Protein AF-A0A250V3R8-F1 (afdb_monomer_lite)

Sequence (65 aa):
MNCLHYAQVGDLELHYEAFTVNSAPTQQLIVYQAEPGSTSADALALLGSLSTGPVPGQGTTMGTD

Foldseek 3Di:
DDFDADVVQGTADWDWDWAQDPVDNPDIDIDTHGDPPDPNNVSVVVVVVVPPDDDPDPPPPPDDD

Secondary structure (DSSP, 8-state):
---EEETTTEEE--EEEEEEETTEEEEEEEEEEPPTTSHHHHHHHHHHHH-----TT--------

Organism: Streptomyces olivochromogenes (NCBI:txid1963)

InterPro domains:
  IPR041413 MmyB-like transcription regulator ligand binding [PF17765] (4-47)

Structure (mmCIF, N/CA/C/O backbone):
data_AF-A0A250V3R8-F1
#
_entry.id   AF-A0A250V3R8-F1
#
loop_
_atom_site.group_PDB
_atom_site.id
_atom_site.type_symbol
_atom_site.label_atom_id
_atom_site.label_alt_id
_atom_site.label_comp_id
_atom_site.label_asym_id
_atom_site.label_entity_id
_atom_site.label_seq_id
_atom_site.pdbx_PDB_ins_code
_atom_site.Cartn_x
_atom_site.Cartn_y
_atom_site.Cartn_z
_atom_site.occupancy
_atom_site.B_iso_or_equiv
_atom_site.auth_seq_id
_atom_site.auth_comp_id
_atom_site.auth_asym_id
_atom_site.auth_atom_id
_atom_site.pdbx_PDB_model_num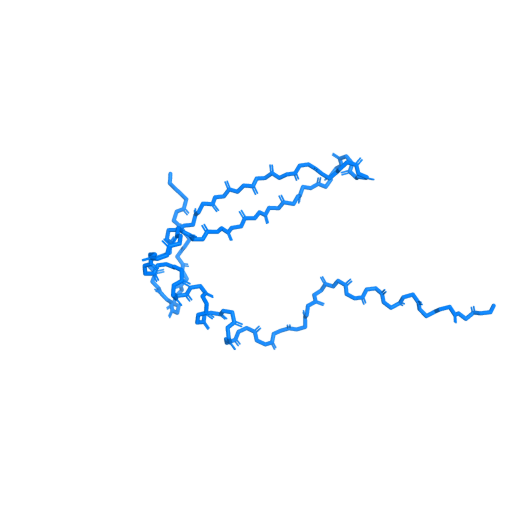
ATOM 1 N N . MET A 1 1 ? 13.413 2.079 9.724 1.00 48.50 1 MET A N 1
ATOM 2 C CA . MET A 1 1 ? 11.965 2.329 9.588 1.00 48.50 1 MET A CA 1
ATOM 3 C C . MET A 1 1 ? 11.754 3.392 8.525 1.00 48.50 1 MET A C 1
ATOM 5 O O . MET A 1 1 ? 12.398 4.429 8.612 1.00 48.50 1 MET A O 1
ATOM 9 N N . ASN A 1 2 ? 10.923 3.126 7.517 1.00 50.28 2 ASN A N 1
ATOM 10 C CA . ASN A 1 2 ? 10.630 4.058 6.427 1.00 50.28 2 ASN A CA 1
ATOM 11 C C . ASN A 1 2 ? 9.170 4.519 6.560 1.00 50.28 2 ASN A C 1
ATOM 13 O O . ASN A 1 2 ? 8.287 3.927 5.949 1.00 50.28 2 ASN A O 1
ATOM 17 N N . CYS A 1 3 ? 8.910 5.514 7.417 1.00 50.06 3 CYS A N 1
ATOM 18 C CA . CYS A 1 3 ? 7.563 6.062 7.599 1.00 50.06 3 CYS A CA 1
ATOM 19 C C . CYS A 1 3 ? 7.143 6.821 6.338 1.00 50.06 3 CYS A C 1
ATOM 21 O O . CYS A 1 3 ? 7.766 7.816 5.962 1.00 50.06 3 CYS A O 1
ATOM 23 N N . LEU A 1 4 ? 6.086 6.346 5.684 1.00 58.59 4 LEU A N 1
ATOM 24 C CA . LEU A 1 4 ? 5.454 7.029 4.562 1.00 58.59 4 LEU A CA 1
ATOM 25 C C . LEU A 1 4 ? 4.265 7.820 5.111 1.00 58.59 4 LEU A C 1
ATOM 27 O O . LEU A 1 4 ? 3.282 7.242 5.562 1.00 58.59 4 LEU A O 1
ATOM 31 N N . HIS A 1 5 ? 4.370 9.148 5.101 1.00 54.09 5 HIS A N 1
ATOM 32 C CA . HIS A 1 5 ? 3.330 10.028 5.628 1.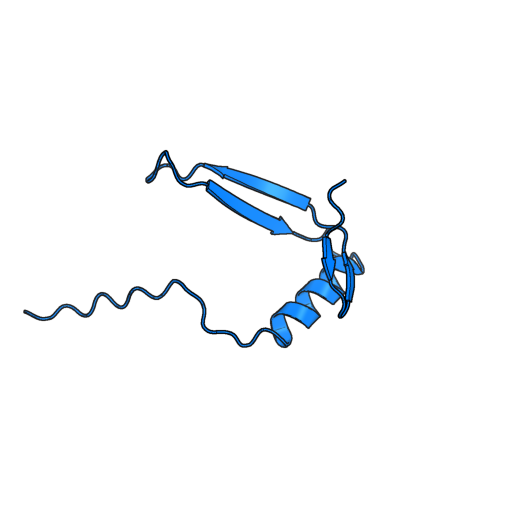00 54.09 5 HIS A CA 1
ATOM 33 C C . HIS A 1 5 ? 2.307 10.326 4.521 1.00 54.09 5 HIS A C 1
ATOM 35 O O . HIS A 1 5 ? 2.603 11.061 3.576 1.00 54.09 5 HIS A O 1
ATOM 41 N N . TYR A 1 6 ? 1.111 9.741 4.613 1.00 54.69 6 TYR A N 1
ATOM 42 C CA . TYR A 1 6 ? 0.008 10.010 3.686 1.00 54.69 6 TYR A CA 1
ATOM 43 C C . TYR A 1 6 ? -1.000 10.931 4.381 1.00 54.69 6 TYR A C 1
ATOM 45 O O . TYR A 1 6 ? -1.611 10.553 5.381 1.00 54.69 6 TYR A O 1
ATOM 53 N N . ALA A 1 7 ? -1.210 12.137 3.842 1.00 52.81 7 ALA A N 1
ATOM 54 C CA . ALA A 1 7 ? -2.035 13.178 4.470 1.00 52.81 7 ALA A CA 1
ATOM 55 C C . ALA A 1 7 ? -3.496 12.759 4.756 1.00 52.81 7 ALA A C 1
ATOM 57 O O . ALA A 1 7 ? -4.171 13.405 5.549 1.00 52.81 7 ALA A O 1
ATOM 58 N N . GLN A 1 8 ? -3.984 11.684 4.127 1.00 56.81 8 GLN A N 1
ATOM 59 C CA . GLN A 1 8 ? -5.337 11.154 4.329 1.00 56.81 8 GLN A CA 1
ATOM 60 C C . GLN A 1 8 ? -5.458 10.030 5.371 1.00 56.81 8 GLN A C 1
ATOM 62 O O . GLN A 1 8 ? -6.583 9.740 5.766 1.00 56.81 8 GLN A O 1
ATOM 67 N N . VAL A 1 9 ? -4.367 9.397 5.822 1.00 56.41 9 VAL A N 1
ATOM 68 C CA . VAL A 1 9 ? -4.444 8.233 6.739 1.00 56.41 9 VAL A CA 1
ATOM 69 C C . VAL A 1 9 ? -3.470 8.264 7.921 1.00 56.41 9 VAL A C 1
ATOM 71 O O . VAL A 1 9 ? -3.573 7.415 8.800 1.00 56.41 9 VAL A O 1
ATOM 74 N N . GLY A 1 10 ? -2.590 9.265 8.011 1.00 65.75 10 GLY A N 1
ATOM 75 C CA . GLY A 1 10 ? -1.638 9.386 9.120 1.00 65.75 10 GLY A CA 1
ATOM 76 C C . GLY A 1 10 ? -0.400 8.504 8.934 1.00 65.75 10 GLY A C 1
ATOM 77 O O . GLY A 1 10 ? 0.032 8.276 7.802 1.00 65.75 10 GLY A O 1
ATOM 78 N N . ASP A 1 11 ? 0.198 8.051 10.039 1.00 63.88 11 ASP A N 1
ATOM 79 C CA . ASP A 1 11 ? 1.373 7.175 10.013 1.00 63.88 11 ASP A CA 1
ATOM 80 C C . ASP A 1 11 ? 0.996 5.757 9.563 1.00 63.88 11 ASP A C 1
ATOM 82 O O . ASP A 1 11 ? 0.236 5.057 10.233 1.00 63.88 11 ASP A O 1
ATOM 86 N N . L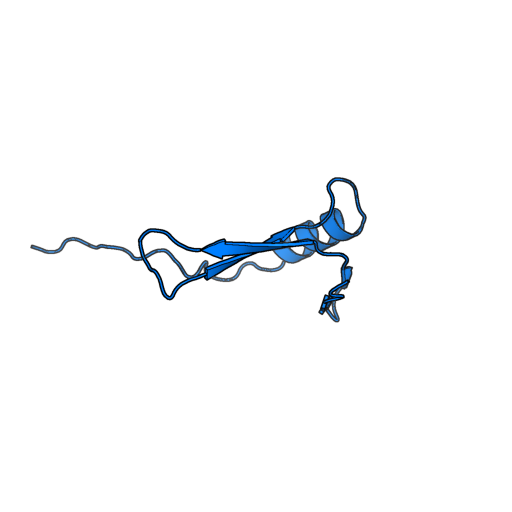EU A 1 12 ? 1.559 5.333 8.429 1.00 71.06 12 LEU A N 1
ATOM 87 C CA . LEU A 1 12 ? 1.543 3.945 7.978 1.00 71.06 12 LEU A CA 1
ATOM 88 C C . LEU A 1 12 ? 2.920 3.321 8.203 1.00 71.06 12 LEU A C 1
ATOM 90 O O . LEU A 1 12 ? 3.923 3.765 7.631 1.00 71.06 12 LEU A O 1
ATOM 94 N N . GLU A 1 13 ? 2.953 2.247 8.985 1.00 76.69 13 GLU A N 1
ATOM 95 C CA . GLU A 1 13 ? 4.110 1.362 9.053 1.00 76.69 13 GLU A CA 1
ATOM 96 C C . GLU A 1 13 ? 4.005 0.317 7.943 1.00 76.69 13 GLU A C 1
ATOM 98 O O . GLU A 1 13 ? 3.115 -0.535 7.935 1.00 76.69 13 GLU A O 1
ATOM 103 N N . LEU A 1 14 ? 4.917 0.414 6.974 1.00 80.12 14 LEU A N 1
ATOM 104 C CA . LEU A 1 14 ? 4.982 -0.482 5.828 1.00 80.12 14 LEU A CA 1
ATOM 105 C C . LEU A 1 14 ? 6.355 -1.135 5.754 1.00 80.12 14 LEU A C 1
ATOM 107 O O . LEU A 1 14 ? 7.397 -0.475 5.802 1.00 80.12 14 LEU A O 1
ATOM 111 N N . HIS A 1 15 ? 6.342 -2.448 5.603 1.00 80.94 15 HIS A N 1
ATOM 112 C CA . HIS A 1 15 ? 7.498 -3.243 5.254 1.00 80.94 15 HIS A CA 1
ATOM 113 C C . HIS A 1 15 ? 7.772 -3.074 3.764 1.00 80.94 15 HIS A C 1
ATOM 115 O O . HIS A 1 15 ? 6.868 -3.137 2.931 1.00 80.94 15 HIS A O 1
ATOM 121 N N . TYR A 1 16 ? 9.039 -2.835 3.457 1.00 83.19 16 TYR A N 1
ATOM 122 C CA . TYR A 1 16 ? 9.537 -2.633 2.108 1.00 83.19 16 TYR A CA 1
ATOM 123 C C . TYR A 1 16 ? 10.307 -3.870 1.677 1.00 83.19 16 TYR A C 1
ATOM 125 O O . TYR A 1 16 ? 11.249 -4.280 2.360 1.00 83.19 16 TYR A O 1
ATOM 133 N N . GLU A 1 17 ? 9.949 -4.416 0.524 1.00 84.75 17 GLU A N 1
ATOM 134 C CA . GLU A 1 17 ? 10.659 -5.537 -0.073 1.00 84.75 17 GLU A CA 1
ATOM 135 C C . GLU A 1 17 ? 10.960 -5.244 -1.543 1.00 84.75 17 GLU A C 1
ATOM 137 O O . GLU A 1 17 ? 10.090 -4.813 -2.299 1.00 84.75 17 GLU A O 1
ATOM 142 N N . ALA A 1 18 ? 12.220 -5.428 -1.938 1.00 84.00 18 ALA A N 1
ATOM 143 C CA . ALA A 1 18 ? 12.692 -5.163 -3.291 1.00 84.00 18 ALA A CA 1
ATOM 144 C C . ALA A 1 18 ? 13.111 -6.473 -3.954 1.00 84.00 18 ALA A C 1
ATOM 146 O O . ALA A 1 18 ? 14.057 -7.127 -3.515 1.00 84.00 18 ALA A O 1
ATOM 147 N N . PHE A 1 19 ? 12.439 -6.822 -5.043 1.00 83.69 19 PHE A N 1
ATOM 148 C CA . PHE A 1 19 ? 12.717 -8.015 -5.828 1.00 83.69 19 PHE A CA 1
ATOM 149 C C . PHE A 1 19 ? 13.321 -7.625 -7.171 1.00 83.69 19 PHE A C 1
ATOM 151 O O . PHE A 1 19 ? 12.825 -6.736 -7.863 1.00 83.69 19 PHE A O 1
ATOM 158 N N . THR A 1 20 ? 14.388 -8.303 -7.575 1.00 82.44 20 THR A N 1
ATOM 159 C CA . THR A 1 20 ? 14.927 -8.177 -8.929 1.00 82.44 20 THR A CA 1
ATOM 160 C C . THR A 1 20 ? 14.080 -8.994 -9.900 1.00 82.44 20 THR A C 1
ATOM 162 O O . THR A 1 20 ? 13.699 -10.132 -9.620 1.00 82.44 20 THR A O 1
ATOM 165 N N . VAL A 1 21 ? 13.763 -8.420 -11.061 1.00 81.50 21 VAL A N 1
ATOM 166 C CA . VAL A 1 21 ? 12.969 -9.118 -12.078 1.00 81.50 21 VAL A CA 1
ATOM 167 C C . VAL A 1 21 ? 13.909 -9.937 -12.961 1.00 81.50 21 VAL A C 1
ATOM 169 O O . VAL A 1 21 ? 14.703 -9.380 -13.713 1.00 81.50 21 VAL A O 1
ATOM 172 N N . ASN A 1 22 ? 13.811 -11.269 -12.907 1.00 78.12 22 ASN A N 1
ATOM 173 C CA . ASN A 1 22 ? 14.713 -12.160 -13.657 1.00 78.12 22 ASN A CA 1
ATOM 174 C C . ASN A 1 22 ? 14.712 -11.897 -15.175 1.00 78.12 22 ASN A C 1
ATOM 176 O O . ASN A 1 22 ? 15.746 -12.014 -15.824 1.00 78.12 22 ASN A O 1
ATOM 180 N N . SER A 1 23 ? 13.565 -11.517 -15.744 1.00 79.50 23 SER A N 1
ATOM 181 C CA . SER A 1 23 ? 13.429 -11.212 -17.176 1.00 79.50 23 SER A CA 1
ATOM 182 C C . SER A 1 23 ? 13.927 -9.815 -17.565 1.00 79.50 23 SER A C 1
ATOM 184 O O . SER A 1 23 ? 14.029 -9.526 -18.754 1.00 79.50 23 SER A O 1
ATOM 186 N N . ALA A 1 24 ? 14.226 -8.946 -16.593 1.00 76.25 24 ALA A N 1
ATOM 187 C CA . ALA A 1 24 ? 14.611 -7.560 -16.826 1.00 76.25 24 ALA A CA 1
ATOM 188 C C . ALA A 1 24 ? 15.638 -7.101 -15.771 1.00 76.25 24 ALA A C 1
ATOM 190 O O . ALA A 1 24 ? 15.262 -6.575 -14.724 1.00 76.25 24 ALA A O 1
ATOM 191 N N . PRO A 1 25 ? 16.946 -7.258 -16.048 1.00 73.88 25 PRO A N 1
ATOM 192 C CA . PRO A 1 25 ? 18.023 -7.027 -15.077 1.00 73.88 25 PRO A CA 1
ATOM 193 C C . PRO A 1 25 ? 18.082 -5.606 -14.503 1.00 73.88 25 PRO A C 1
ATOM 195 O O . PRO A 1 25 ? 18.669 -5.3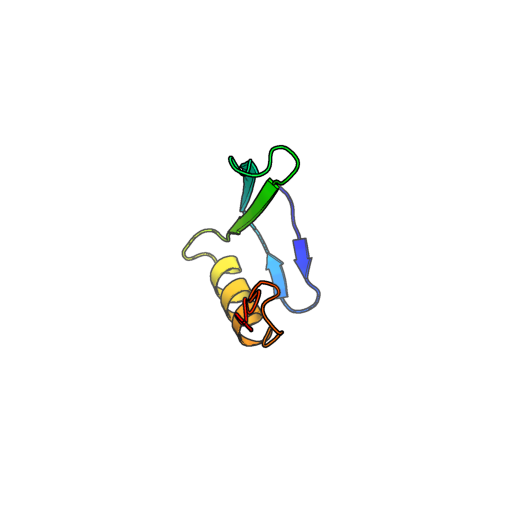86 -13.448 1.00 73.88 25 PRO A O 1
ATOM 198 N N . THR A 1 26 ? 17.502 -4.633 -15.208 1.00 83.81 26 THR A N 1
ATOM 199 C CA . THR A 1 26 ? 17.443 -3.225 -14.800 1.00 83.81 26 THR A CA 1
ATOM 200 C C . THR A 1 26 ? 16.143 -2.859 -14.086 1.00 83.81 26 THR A C 1
ATOM 202 O O . THR A 1 26 ? 15.989 -1.715 -13.664 1.00 83.81 26 THR A O 1
ATOM 205 N N . GLN A 1 27 ? 15.202 -3.797 -13.950 1.00 83.19 27 GLN A N 1
ATOM 206 C CA . GLN A 1 27 ? 13.923 -3.576 -13.286 1.00 83.19 27 GLN A CA 1
ATOM 207 C C . GLN A 1 27 ? 13.906 -4.196 -11.889 1.00 83.19 27 GLN A C 1
ATOM 209 O O . GLN A 1 27 ? 14.402 -5.301 -11.650 1.00 83.19 27 GLN A O 1
ATOM 214 N N . GLN A 1 28 ? 13.274 -3.474 -10.967 1.00 85.44 28 GLN A N 1
ATOM 215 C CA . GLN A 1 28 ? 13.030 -3.919 -9.604 1.00 85.44 28 GLN A CA 1
ATOM 216 C C . GLN A 1 28 ? 11.546 -3.769 -9.284 1.00 85.44 28 GLN A C 1
ATOM 218 O O . GLN A 1 28 ? 10.944 -2.730 -9.558 1.00 85.44 28 GLN A O 1
ATOM 223 N N . LEU A 1 29 ? 10.965 -4.818 -8.713 1.00 85.75 29 LEU A N 1
ATOM 224 C CA . LEU A 1 29 ? 9.625 -4.798 -8.157 1.00 85.75 29 LEU A CA 1
ATOM 225 C C . LEU A 1 29 ? 9.730 -4.422 -6.685 1.00 85.75 29 LEU A C 1
ATOM 227 O O . LEU A 1 29 ? 10.353 -5.134 -5.901 1.00 85.75 29 LEU A O 1
ATOM 231 N N . ILE A 1 30 ? 9.106 -3.310 -6.326 1.00 85.06 30 ILE A N 1
ATOM 232 C CA . ILE A 1 30 ? 9.031 -2.851 -4.948 1.00 85.06 30 ILE A CA 1
ATOM 233 C C . ILE A 1 30 ? 7.650 -3.177 -4.396 1.00 85.06 30 ILE A C 1
ATOM 235 O O . ILE A 1 30 ? 6.641 -2.754 -4.961 1.00 85.06 30 ILE A O 1
ATOM 239 N N . VAL A 1 31 ? 7.612 -3.905 -3.286 1.00 85.94 31 VAL A N 1
ATOM 240 C CA . VAL A 1 31 ? 6.389 -4.269 -2.575 1.00 85.94 31 VAL A CA 1
ATOM 241 C C . VAL A 1 31 ? 6.368 -3.545 -1.235 1.00 85.94 31 VAL A C 1
ATOM 243 O O . VAL A 1 31 ? 7.304 -3.650 -0.443 1.00 85.94 31 VAL A O 1
ATOM 246 N N . TYR A 1 32 ? 5.286 -2.807 -0.996 1.00 81.69 32 TYR A N 1
ATOM 247 C CA . TYR A 1 32 ? 4.976 -2.209 0.297 1.00 81.69 32 TYR A CA 1
ATOM 248 C C . TYR A 1 32 ? 3.842 -3.002 0.935 1.00 81.69 32 TYR A C 1
ATOM 250 O O . TYR A 1 32 ? 2.754 -3.085 0.365 1.00 81.69 32 TYR A O 1
ATOM 258 N N . GLN A 1 33 ? 4.089 -3.577 2.107 1.00 83.19 33 GLN A N 1
ATOM 259 C CA . GLN A 1 33 ? 3.109 -4.385 2.831 1.00 83.19 33 GLN A CA 1
ATOM 260 C C . GLN A 1 33 ? 2.991 -3.911 4.275 1.00 83.19 33 GLN A C 1
ATOM 262 O O . GLN A 1 33 ? 3.995 -3.647 4.925 1.00 83.19 33 GLN A O 1
ATOM 267 N N . ALA A 1 34 ? 1.768 -3.779 4.776 1.00 85.81 34 ALA A N 1
ATOM 268 C CA . ALA A 1 34 ? 1.540 -3.564 6.200 1.00 85.81 34 ALA A CA 1
ATOM 269 C C . ALA A 1 34 ? 1.571 -4.909 6.933 1.00 85.81 34 ALA A C 1
ATOM 271 O O . ALA A 1 34 ? 1.210 -5.937 6.356 1.00 85.81 34 ALA A O 1
ATOM 272 N N . GLU A 1 35 ? 1.946 -4.899 8.210 1.00 82.38 35 GLU A N 1
ATOM 273 C CA . GLU A 1 35 ? 1.876 -6.104 9.038 1.00 82.38 35 GLU A CA 1
ATOM 274 C C . GLU A 1 35 ? 0.409 -6.579 9.152 1.00 82.38 35 GLU A C 1
ATOM 276 O O . GLU A 1 35 ? -0.465 -5.761 9.482 1.00 82.38 35 GLU A O 1
ATOM 281 N N . PRO A 1 36 ? 0.098 -7.863 8.885 1.00 77.56 36 PRO A N 1
ATOM 282 C CA . PRO A 1 36 ? -1.264 -8.380 8.985 1.00 77.56 36 PRO A CA 1
ATOM 283 C C . PRO A 1 36 ? -1.866 -8.176 10.381 1.00 77.56 36 PRO A C 1
ATOM 285 O O . PRO A 1 36 ? -1.269 -8.532 11.393 1.00 77.56 36 PRO A O 1
ATOM 288 N N . GLY A 1 37 ? -3.075 -7.614 10.440 1.00 79.69 37 GLY A N 1
ATOM 289 C CA . GLY A 1 37 ? -3.762 -7.310 11.703 1.00 79.69 37 GLY A CA 1
ATOM 290 C C . GLY A 1 37 ? -3.319 -6.008 12.383 1.00 79.69 37 GLY A C 1
ATOM 291 O O . GLY A 1 37 ? -3.798 -5.708 13.475 1.00 79.69 37 GLY A O 1
ATOM 292 N N . SER A 1 38 ? -2.433 -5.226 11.759 1.00 81.50 38 SER A N 1
ATOM 293 C CA . SER A 1 38 ? -2.099 -3.874 12.219 1.00 81.50 38 SER A CA 1
ATOM 294 C C . SER A 1 38 ? -3.120 -2.833 11.749 1.00 81.50 38 SER A C 1
ATOM 296 O O . SER A 1 38 ? -3.772 -2.990 10.718 1.00 81.50 38 SER A O 1
ATOM 298 N N . THR A 1 39 ? -3.180 -1.697 12.448 1.00 82.31 39 THR A N 1
ATOM 299 C CA . THR A 1 39 ? -3.956 -0.519 12.017 1.00 82.31 39 THR A CA 1
ATOM 300 C C . THR A 1 39 ? -3.507 0.013 10.651 1.00 82.31 39 THR A C 1
ATOM 302 O O . THR A 1 39 ? -4.310 0.575 9.908 1.00 82.31 39 THR A O 1
ATOM 305 N N . SER A 1 40 ? -2.236 -0.202 10.291 1.00 80.75 40 SER A N 1
ATOM 306 C CA . SER A 1 40 ? -1.693 0.153 8.976 1.00 80.75 40 SER A CA 1
ATOM 307 C C . SER A 1 40 ? -2.270 -0.722 7.860 1.00 80.75 40 SER A C 1
ATOM 309 O O . SER A 1 40 ? -2.466 -0.228 6.751 1.00 80.75 40 SER A O 1
ATOM 311 N N . ALA A 1 41 ? -2.594 -1.992 8.136 1.00 83.06 41 ALA A N 1
ATOM 312 C CA . ALA A 1 41 ? -3.238 -2.877 7.164 1.00 83.06 41 ALA A CA 1
ATOM 313 C C . ALA A 1 41 ? -4.674 -2.430 6.860 1.00 83.06 41 ALA A C 1
ATOM 315 O O . ALA A 1 41 ? -5.052 -2.350 5.689 1.00 83.06 41 ALA A O 1
ATOM 316 N N . ASP A 1 42 ? -5.435 -2.053 7.890 1.00 82.25 42 ASP A N 1
ATOM 317 C CA . ASP A 1 42 ? -6.787 -1.508 7.722 1.00 82.25 42 ASP A CA 1
ATOM 318 C C . ASP A 1 42 ? -6.766 -0.176 6.956 1.00 82.25 42 ASP A C 1
ATOM 320 O O . ASP A 1 42 ? -7.551 0.031 6.027 1.00 82.25 42 ASP A O 1
ATOM 324 N N . ALA A 1 43 ? -5.825 0.715 7.281 1.00 81.88 43 ALA A N 1
ATOM 325 C CA . ALA A 1 43 ? -5.661 1.986 6.58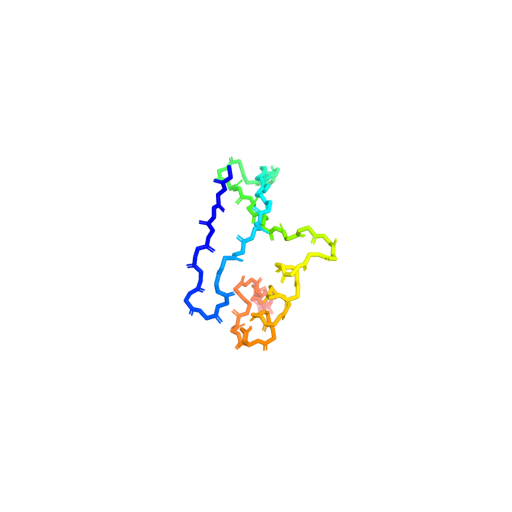1 1.00 81.88 43 ALA A CA 1
ATOM 326 C C . ALA A 1 43 ? -5.253 1.803 5.106 1.00 81.88 43 ALA A C 1
ATOM 328 O O . ALA A 1 43 ? -5.765 2.506 4.232 1.00 81.88 43 ALA A O 1
ATOM 329 N N . LEU A 1 44 ? -4.376 0.837 4.806 1.00 81.44 44 LEU A N 1
ATOM 330 C CA . LEU A 1 44 ? -3.967 0.517 3.436 1.00 81.44 44 LEU A CA 1
ATOM 331 C C . LEU A 1 44 ? -5.126 -0.086 2.628 1.00 81.44 44 LEU A C 1
ATOM 333 O O . LEU A 1 44 ? -5.314 0.281 1.467 1.00 81.44 44 LEU A O 1
ATOM 337 N N . ALA A 1 45 ? -5.948 -0.944 3.238 1.00 82.81 45 ALA A N 1
ATOM 338 C CA . ALA A 1 45 ? -7.154 -1.476 2.605 1.00 82.81 45 ALA A CA 1
ATOM 339 C C . ALA A 1 45 ? -8.181 -0.370 2.299 1.00 82.81 45 ALA A C 1
ATOM 341 O O . ALA A 1 45 ? -8.741 -0.328 1.199 1.00 82.81 45 ALA A O 1
ATOM 342 N N . LEU A 1 46 ? -8.378 0.572 3.230 1.00 83.00 46 LEU A N 1
ATOM 343 C CA . LEU A 1 46 ? -9.220 1.750 3.009 1.00 83.00 46 LEU A CA 1
ATOM 344 C C . LEU A 1 46 ? -8.687 2.616 1.862 1.00 83.00 46 LEU A C 1
ATOM 346 O O . LEU A 1 46 ? -9.456 2.971 0.968 1.00 83.00 46 LEU A O 1
ATOM 350 N N . LEU A 1 47 ? -7.381 2.898 1.820 1.00 82.06 47 LEU A N 1
ATOM 351 C CA . LEU A 1 47 ? -6.763 3.624 0.704 1.00 82.06 47 LEU A CA 1
ATOM 352 C C . LEU A 1 47 ? -6.965 2.909 -0.637 1.00 82.06 47 LEU A C 1
ATOM 354 O O . LEU A 1 47 ? -7.308 3.558 -1.625 1.00 82.06 47 LEU A O 1
ATOM 358 N N . GLY A 1 48 ? -6.793 1.585 -0.674 1.00 77.25 48 GLY A N 1
ATOM 359 C CA . GLY A 1 48 ? -7.030 0.774 -1.869 1.00 77.25 48 GLY A CA 1
ATOM 360 C C . GLY A 1 48 ? -8.469 0.878 -2.374 1.00 77.25 48 GLY A C 1
ATOM 361 O O . GLY A 1 48 ? -8.688 0.979 -3.578 1.00 77.25 48 GLY A O 1
ATOM 362 N N . SER A 1 49 ? -9.445 0.939 -1.463 1.00 75.69 49 SER A N 1
ATOM 363 C CA . SER A 1 49 ? -10.858 1.120 -1.826 1.00 75.69 49 SER A CA 1
ATOM 364 C C . SER A 1 49 ? -11.158 2.499 -2.434 1.00 75.69 49 SER A C 1
ATOM 366 O O . SER A 1 49 ? -12.012 2.615 -3.311 1.00 75.69 49 SER A O 1
ATOM 368 N N . LEU A 1 50 ? -10.437 3.541 -2.006 1.00 75.94 50 LEU A N 1
ATOM 369 C CA . LEU A 1 50 ? -10.583 4.911 -2.512 1.00 75.94 50 LEU A CA 1
ATOM 370 C C . LEU A 1 50 ? -9.813 5.129 -3.82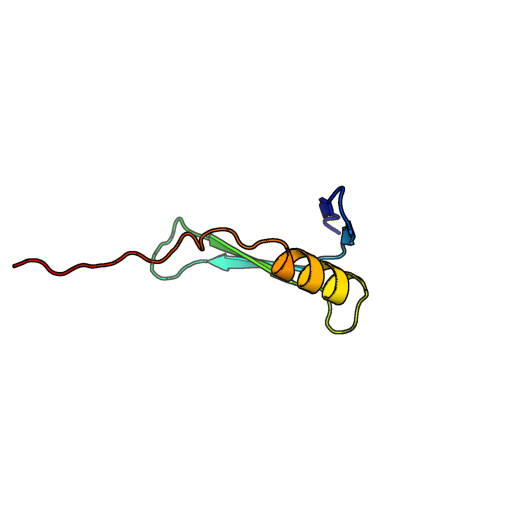2 1.00 75.94 50 LEU A C 1
ATOM 372 O O . LEU A 1 50 ? -10.225 5.927 -4.665 1.00 75.94 50 LEU A O 1
ATOM 376 N N . SER A 1 51 ? -8.709 4.405 -4.011 1.00 67.31 51 SER A N 1
ATOM 377 C CA . SER A 1 51 ? -7.885 4.435 -5.217 1.00 67.31 51 SER A CA 1
ATOM 378 C C . SER A 1 51 ? -8.523 3.602 -6.335 1.00 67.31 51 SER A C 1
ATOM 380 O O . SER A 1 51 ? -8.023 2.555 -6.738 1.00 67.31 51 SER A O 1
ATOM 382 N N . THR A 1 52 ? -9.646 4.075 -6.878 1.00 57.59 52 THR A N 1
ATOM 383 C CA . THR A 1 52 ? -10.198 3.551 -8.140 1.00 57.59 52 THR A CA 1
ATOM 384 C C . THR A 1 52 ? -9.493 4.236 -9.320 1.00 57.59 52 THR A C 1
ATOM 386 O O . THR A 1 52 ? -10.097 4.979 -10.089 1.00 57.59 52 THR A O 1
ATOM 389 N N . GLY A 1 53 ? -8.172 4.073 -9.414 1.00 63.81 53 GLY A N 1
ATOM 390 C CA . GLY A 1 53 ? -7.361 4.558 -10.534 1.00 63.81 53 GLY A CA 1
ATOM 391 C C . GLY A 1 53 ? -7.083 3.433 -11.537 1.00 63.81 53 GLY A C 1
ATOM 392 O O . GLY A 1 53 ? -6.984 2.278 -11.122 1.00 63.81 53 GLY A O 1
ATOM 393 N N . PRO A 1 54 ? -6.956 3.720 -12.847 1.00 54.12 54 PRO A N 1
ATOM 394 C CA . PRO A 1 54 ? -6.666 2.691 -13.840 1.00 54.12 54 PRO A CA 1
ATOM 395 C C . PRO A 1 54 ? -5.352 1.988 -13.485 1.00 54.12 54 PRO A C 1
ATOM 397 O O . PRO A 1 54 ? -4.318 2.637 -13.343 1.00 54.12 54 PRO A O 1
ATOM 400 N N . VAL A 1 55 ? -5.401 0.662 -13.338 1.00 59.12 55 VAL A N 1
ATOM 401 C CA . VAL A 1 55 ? -4.219 -0.189 -13.146 1.00 59.12 55 VAL A CA 1
ATOM 402 C C . VAL A 1 55 ? -3.286 -0.006 -14.352 1.00 59.12 55 VAL A C 1
ATOM 404 O O . VAL A 1 55 ? -3.651 -0.407 -15.462 1.00 59.12 55 VAL A O 1
ATOM 407 N N . PRO A 1 56 ? -2.087 0.587 -14.193 1.00 54.25 56 PRO A N 1
ATOM 408 C CA . PRO A 1 56 ? -1.128 0.676 -15.280 1.00 54.25 56 PRO A CA 1
ATOM 409 C C . PRO A 1 56 ? -0.493 -0.706 -15.436 1.00 54.25 56 PRO A C 1
ATOM 411 O O . PRO A 1 56 ? 0.320 -1.122 -14.617 1.00 54.25 56 PRO A O 1
ATOM 414 N N . GLY A 1 57 ? -0.911 -1.451 -16.459 1.00 58.97 57 GLY A N 1
ATOM 415 C CA . GLY A 1 57 ? -0.360 -2.784 -16.714 1.00 58.97 57 GLY A CA 1
ATOM 416 C C . GLY A 1 57 ? -1.146 -3.673 -17.671 1.00 58.97 57 GLY A C 1
ATOM 417 O O . GLY A 1 57 ? -0.601 -4.676 -18.123 1.00 58.97 57 GLY A O 1
ATOM 418 N N . GLN A 1 58 ? -2.382 -3.328 -18.048 1.00 50.41 58 GLN A N 1
ATOM 419 C CA . GLN A 1 58 ? -3.066 -4.049 -19.125 1.00 50.41 58 GLN A CA 1
ATOM 420 C C . GLN A 1 58 ? -2.527 -3.590 -20.483 1.00 50.41 58 GLN A C 1
ATOM 422 O O . GLN A 1 58 ? -3.119 -2.765 -21.176 1.00 50.41 58 GLN A O 1
ATOM 427 N N . GLY A 1 59 ? -1.370 -4.135 -20.859 1.00 52.50 59 GLY A N 1
ATOM 428 C CA . GLY A 1 59 ? -0.954 -4.200 -22.250 1.00 52.50 59 GLY A CA 1
ATOM 429 C C . GLY A 1 59 ? -1.951 -5.073 -23.001 1.00 52.50 59 GLY A C 1
ATOM 430 O O . GLY A 1 59 ? -1.816 -6.293 -23.035 1.00 52.50 59 GLY A O 1
ATOM 431 N N . THR A 1 60 ? -2.982 -4.454 -23.567 1.00 56.00 60 THR A N 1
ATOM 432 C CA . THR A 1 60 ? -3.851 -5.078 -24.559 1.00 56.00 60 THR A CA 1
ATOM 433 C C . THR A 1 60 ? -2.983 -5.406 -25.772 1.00 56.00 60 THR A C 1
ATOM 435 O O . THR A 1 60 ? -2.809 -4.574 -26.660 1.00 56.00 60 THR A O 1
ATOM 438 N N . THR A 1 61 ? -2.409 -6.610 -25.827 1.00 59.97 61 THR A N 1
ATOM 439 C CA . THR A 1 61 ? -1.913 -7.175 -27.086 1.00 59.97 61 THR A CA 1
ATOM 440 C C . THR A 1 61 ? -3.133 -7.538 -27.920 1.00 59.97 61 THR A C 1
ATOM 442 O O . THR A 1 61 ? -3.571 -8.687 -27.962 1.00 59.97 61 THR A O 1
ATOM 445 N N . MET A 1 62 ? -3.735 -6.515 -28.525 1.00 60.44 62 MET A N 1
ATOM 446 C CA . MET A 1 62 ? -4.688 -6.678 -29.607 1.00 60.44 62 MET A CA 1
ATOM 447 C C . MET A 1 62 ? -3.879 -7.188 -30.795 1.00 60.44 62 MET A C 1
ATOM 449 O O . MET A 1 62 ? -3.182 -6.425 -31.457 1.00 60.44 62 MET A O 1
ATOM 453 N N . GLY A 1 63 ? -3.893 -8.506 -30.990 1.00 60.38 63 GLY A N 1
ATOM 454 C CA . GLY A 1 63 ? -3.453 -9.097 -32.241 1.00 60.38 63 GLY A CA 1
ATOM 455 C C . GLY A 1 63 ? -4.332 -8.547 -33.359 1.00 60.38 63 GLY A C 1
ATOM 456 O O . GLY A 1 63 ? -5.533 -8.804 -33.384 1.00 60.38 63 GLY A O 1
ATOM 457 N N . THR A 1 64 ? -3.734 -7.776 -34.253 1.00 56.44 64 THR A N 1
ATOM 458 C CA . THR A 1 64 ? -4.281 -7.493 -35.578 1.00 56.44 64 THR A CA 1
ATOM 459 C C . THR A 1 64 ? -3.229 -7.927 -36.583 1.00 56.44 64 THR A C 1
ATOM 461 O O . THR A 1 64 ? -2.175 -7.300 -36.642 1.00 56.44 64 THR A O 1
ATOM 464 N N . ASP A 1 65 ? -3.545 -9.066 -37.209 1.00 49.97 65 ASP A N 1
ATOM 465 C CA . ASP A 1 65 ? -3.250 -9.528 -38.578 1.00 49.97 65 ASP A CA 1
ATOM 466 C C . ASP A 1 65 ? -1.967 -9.026 -39.267 1.00 49.97 65 ASP A C 1
ATOM 468 O O . ASP A 1 65 ? -1.871 -7.814 -39.569 1.00 49.97 65 ASP A O 1
#

Radius of gyration: 16.04 Å; chains: 1; bounding box: 29×25×51 Å

pLDDT: mean 71.37, std 12.7, range [48.5, 85.94]